Protein AF-A0A914PL29-F1 (afdb_monomer)

InterPro domains:
  IPR029055 Nucleophile aminohydrolases, N-terminal [G3DSA:3.60.20.10] (2-84)

Organism: NCBI:txi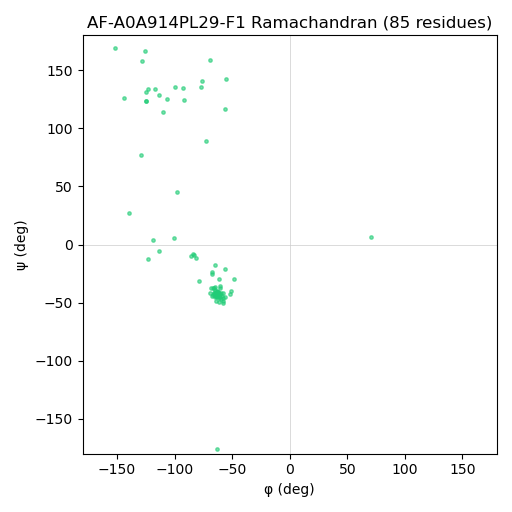d227884

Mean predicted aligned error: 5.55 Å

Sequence (87 aa):
MMPIREYLEEHYTDDNIKDEDSVLKLVIRSLSQVVQSGAQNIEISVMKIGKTRKLGLEEVEALLKLVEDERVAAEAEEAAKKKPMQQ

Radius of gyration: 15.6 Å; Cα contacts (8 Å, |Δi|>4): 61; chains: 1; bounding box: 27×27×58 Å

Solvent-accessible surface area (backbone atoms only — not comparable to full-atom values): 5300 Å² total; per-residue (Å²): 125,56,56,49,67,60,49,45,69,77,54,74,41,71,80,37,58,71,43,71,69,37,36,50,51,49,51,49,57,33,49,56,42,77,47,94,67,65,48,93,81,61,88,54,68,52,80,51,95,97,46,77,45,72,61,51,69,68,56,48,41,50,51,51,50,51,53,50,54,51,50,54,51,52,52,51,50,53,57,56,71,69,60,84,81,83,129

Foldseek 3Di:
DDALVVLCVVPVDCQCVVDPLSVLLSVLVSVVVPDPDDLVVDWDWDDDVVDIDTDDSVRRRVSNVVSVVVVVVVVVVVVVVVPPPDD

pLDDT: mean 88.85, std 11.25, range [46.16, 98.06]

Structure (mmCIF, N/CA/C/O backbone):
data_AF-A0A914PL29-F1
#
_entry.id   AF-A0A914PL29-F1
#
loop_
_atom_site.group_PDB
_atom_site.id
_atom_site.type_symbol
_atom_site.label_atom_id
_atom_site.label_alt_id
_atom_site.label_comp_id
_atom_site.label_asym_id
_atom_site.label_entity_id
_atom_site.label_seq_id
_atom_site.pdbx_PDB_ins_code
_atom_site.Cartn_x
_atom_site.Cartn_y
_atom_site.Cartn_z
_atom_site.occupancy
_atom_site.B_iso_or_equiv
_atom_site.auth_seq_id
_atom_site.auth_comp_id
_atom_site.auth_asym_id
_atom_site.auth_atom_id
_atom_site.pdbx_PDB_model_num
ATOM 1 N N . MET A 1 1 ? 15.771 4.860 -9.878 1.00 70.00 1 MET A N 1
ATOM 2 C CA . MET A 1 1 ? 15.339 4.741 -8.473 1.00 70.00 1 MET A CA 1
ATOM 3 C C . MET A 1 1 ? 15.008 6.147 -8.012 1.00 70.00 1 MET A C 1
ATOM 5 O O . MET A 1 1 ? 15.920 6.959 -7.935 1.00 70.00 1 MET A O 1
ATOM 9 N N . MET A 1 2 ? 13.725 6.464 -7.855 1.00 83.19 2 MET A N 1
ATOM 10 C CA . MET A 1 2 ? 13.269 7.785 -7.410 1.00 83.19 2 MET A CA 1
ATOM 11 C C . MET A 1 2 ? 13.104 7.761 -5.880 1.00 83.19 2 MET A C 1
ATOM 13 O O . MET A 1 2 ? 12.552 6.789 -5.360 1.00 83.19 2 MET A O 1
ATOM 17 N N . PRO A 1 3 ? 13.582 8.768 -5.131 1.00 91.56 3 PRO A N 1
ATOM 18 C CA . PRO A 1 3 ? 13.290 8.895 -3.705 1.00 91.56 3 PRO A CA 1
ATOM 19 C C . PRO A 1 3 ? 11.779 8.917 -3.429 1.00 91.56 3 PRO A C 1
ATOM 21 O O . PRO A 1 3 ? 11.025 9.554 -4.159 1.00 91.56 3 PRO A O 1
ATOM 24 N N . ILE A 1 4 ? 11.333 8.292 -2.329 1.00 91.81 4 ILE A N 1
ATOM 25 C CA . ILE A 1 4 ? 9.903 8.242 -1.946 1.00 91.81 4 ILE A CA 1
ATOM 26 C C . ILE A 1 4 ? 9.277 9.643 -1.923 1.00 91.81 4 ILE A C 1
ATOM 28 O O . ILE A 1 4 ? 8.157 9.826 -2.387 1.00 91.81 4 ILE A O 1
ATOM 32 N N . ARG A 1 5 ? 10.000 10.631 -1.380 1.00 94.88 5 ARG A N 1
ATOM 33 C CA . ARG A 1 5 ? 9.522 12.015 -1.272 1.00 94.88 5 ARG A CA 1
ATOM 34 C C . ARG A 1 5 ? 9.158 12.592 -2.640 1.00 94.88 5 ARG A C 1
ATOM 36 O O . ARG A 1 5 ? 8.060 13.106 -2.785 1.00 94.88 5 ARG A O 1
ATOM 43 N N . GLU A 1 6 ? 10.060 12.472 -3.609 1.00 95.25 6 GLU A N 1
ATOM 44 C CA . GLU A 1 6 ? 9.862 12.984 -4.970 1.00 95.25 6 GLU A CA 1
ATOM 45 C C . GLU A 1 6 ? 8.701 12.256 -5.658 1.00 95.25 6 GLU A C 1
ATOM 47 O O . GLU A 1 6 ? 7.813 12.895 -6.212 1.00 95.25 6 GLU A O 1
ATOM 52 N N . TYR A 1 7 ? 8.623 10.929 -5.507 1.00 94.62 7 TYR A N 1
ATOM 53 C CA . TYR A 1 7 ? 7.515 10.141 -6.053 1.00 94.62 7 TYR A CA 1
ATOM 54 C C . TYR A 1 7 ? 6.153 10.598 -5.515 1.00 94.62 7 TYR A C 1
ATOM 56 O O . TYR A 1 7 ? 5.182 10.725 -6.259 1.00 94.62 7 TYR A O 1
ATOM 64 N N . LEU A 1 8 ? 6.061 10.853 -4.208 1.00 96.00 8 LEU A N 1
ATOM 65 C CA . LEU A 1 8 ? 4.825 11.339 -3.604 1.00 96.00 8 LEU A CA 1
ATOM 66 C C . LEU A 1 8 ? 4.496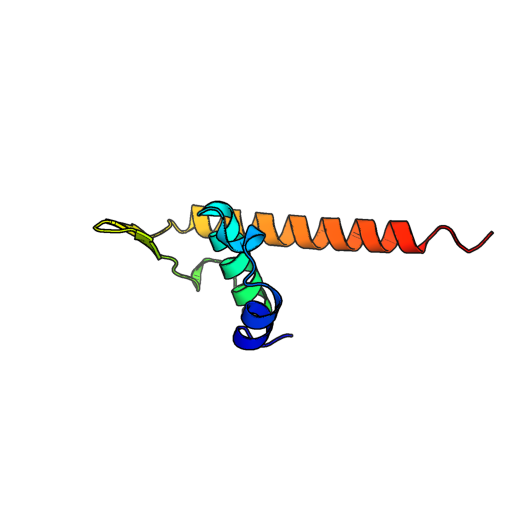 12.767 -4.054 1.00 96.00 8 LEU A C 1
ATOM 68 O O . LEU A 1 8 ? 3.327 13.051 -4.282 1.00 96.00 8 LEU A O 1
ATOM 72 N N . GLU A 1 9 ? 5.486 13.647 -4.220 1.00 96.56 9 GLU A N 1
ATOM 73 C CA . GLU A 1 9 ? 5.262 15.006 -4.738 1.00 96.56 9 GLU A CA 1
ATOM 74 C C . GLU A 1 9 ? 4.664 14.999 -6.152 1.00 96.56 9 GLU A C 1
ATOM 76 O O . GLU A 1 9 ? 3.789 15.810 -6.447 1.00 96.56 9 GLU A O 1
ATOM 81 N N . GLU A 1 10 ? 5.081 14.064 -7.007 1.00 95.81 10 GLU A N 1
ATOM 82 C CA . GLU A 1 10 ? 4.567 13.946 -8.377 1.00 95.81 10 GLU A CA 1
ATOM 83 C C . GLU A 1 10 ? 3.199 13.251 -8.458 1.00 95.81 10 GLU A C 1
ATOM 85 O O . GLU A 1 10 ? 2.395 13.555 -9.342 1.00 95.81 10 GLU A O 1
ATOM 90 N N . HIS A 1 11 ? 2.916 12.311 -7.551 1.00 96.56 11 HIS A N 1
ATOM 91 C CA . HIS A 1 11 ? 1.763 11.415 -7.673 1.00 96.56 11 HIS A CA 1
ATOM 92 C C . HIS A 1 11 ? 0.670 11.605 -6.616 1.00 96.56 11 HIS A C 1
ATOM 94 O O . HIS A 1 11 ? -0.387 10.980 -6.738 1.00 96.56 11 HIS A O 1
ATOM 100 N N . TYR A 1 12 ? 0.854 12.462 -5.611 1.00 97.12 12 TYR A N 1
ATOM 101 C CA . TYR A 1 12 ? -0.209 12.821 -4.671 1.00 97.12 12 TYR A CA 1
ATOM 102 C C . TYR A 1 12 ? -1.239 13.729 -5.361 1.00 97.12 12 TYR A C 1
ATOM 104 O O . TYR A 1 12 ? -1.132 14.952 -5.373 1.00 97.12 12 TYR A O 1
ATOM 112 N N . THR A 1 13 ? -2.237 13.102 -5.974 1.00 97.94 13 THR A N 1
ATOM 113 C CA . THR A 1 13 ? -3.296 13.743 -6.765 1.00 97.94 13 THR A CA 1
ATOM 114 C C . THR A 1 13 ? -4.656 13.270 -6.278 1.00 97.94 13 THR A C 1
ATOM 116 O O . THR A 1 13 ? -4.743 12.178 -5.714 1.00 97.94 13 THR A O 1
ATOM 119 N N . ASP A 1 14 ? -5.714 14.044 -6.540 1.00 98.06 14 ASP A N 1
ATOM 120 C CA . ASP A 1 14 ? -7.088 13.709 -6.137 1.00 98.06 14 ASP A CA 1
ATOM 121 C C . ASP A 1 14 ? -7.487 12.285 -6.557 1.00 98.06 14 ASP A C 1
ATOM 123 O O . ASP A 1 14 ? -8.066 11.542 -5.765 1.00 98.06 14 ASP A O 1
ATOM 127 N N . ASP A 1 15 ? -7.087 11.851 -7.755 1.00 96.62 15 ASP A N 1
ATOM 128 C CA . ASP A 1 15 ? -7.359 10.501 -8.256 1.00 96.62 15 ASP A CA 1
ATOM 129 C C . ASP A 1 15 ? -6.637 9.403 -7.467 1.00 96.62 15 ASP A C 1
ATOM 131 O O . ASP A 1 15 ? -7.201 8.330 -7.244 1.00 96.62 15 ASP A O 1
ATOM 135 N N . ASN A 1 16 ? -5.404 9.664 -7.028 1.00 96.88 16 ASN A N 1
ATOM 136 C CA . ASN A 1 16 ? -4.609 8.712 -6.253 1.00 96.88 16 ASN A CA 1
ATOM 137 C C . ASN A 1 16 ? -4.951 8.727 -4.756 1.00 96.88 16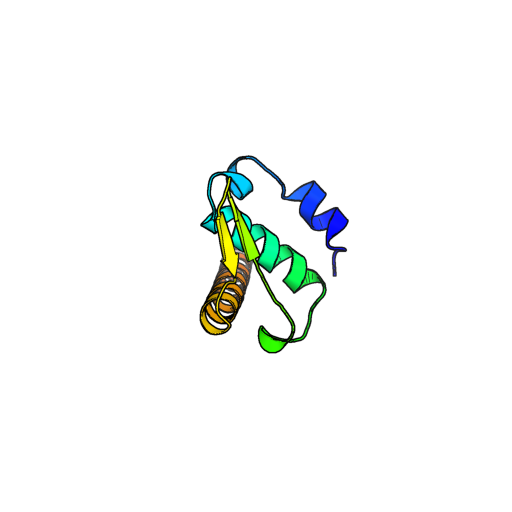 ASN A C 1
ATOM 139 O O . ASN A 1 16 ? -4.488 7.847 -4.030 1.00 96.88 16 ASN A O 1
ATOM 143 N N . ILE A 1 17 ? -5.765 9.684 -4.289 1.00 96.94 17 ILE A N 1
ATOM 144 C CA . ILE A 1 17 ? -6.199 9.776 -2.884 1.00 96.94 17 ILE A CA 1
ATOM 145 C C . ILE A 1 17 ? -7.713 9.664 -2.669 1.00 96.94 17 ILE A C 1
ATOM 147 O O . ILE A 1 17 ? -8.180 9.786 -1.536 1.00 96.94 17 ILE A O 1
ATOM 151 N N . LYS A 1 18 ? -8.488 9.423 -3.730 1.00 97.44 18 LYS A N 1
ATOM 152 C CA . LYS A 1 18 ? -9.960 9.394 -3.690 1.00 97.44 18 LYS A CA 1
ATOM 153 C C . LYS A 1 18 ? -10.554 8.323 -2.767 1.00 97.44 18 LYS A C 1
ATOM 155 O O . LYS A 1 18 ? -11.649 8.510 -2.241 1.00 97.44 18 LYS A O 1
ATOM 160 N N . ASP A 1 19 ? -9.860 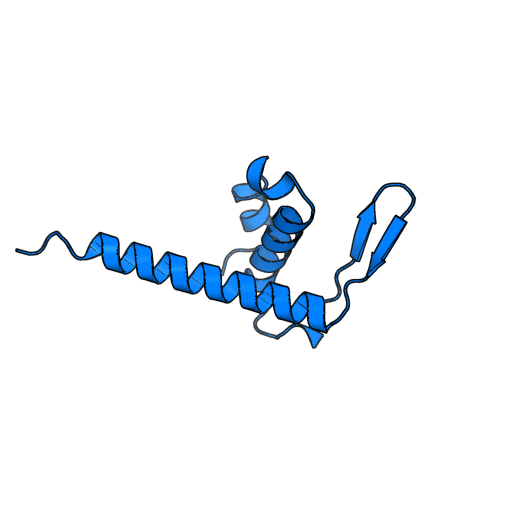7.202 -2.584 1.00 96.81 19 ASP A N 1
ATOM 161 C CA . ASP A 1 19 ? -10.300 6.070 -1.771 1.00 96.81 19 ASP A CA 1
ATOM 162 C C . ASP A 1 19 ? -9.111 5.287 -1.185 1.00 96.81 19 ASP A C 1
ATOM 164 O O . ASP A 1 19 ? -7.952 5.510 -1.535 1.00 96.81 19 ASP A O 1
ATOM 168 N N . GLU A 1 20 ? -9.407 4.383 -0.245 1.00 95.88 20 GLU A N 1
ATOM 169 C CA . GLU A 1 20 ? -8.398 3.573 0.456 1.00 95.88 20 GLU A CA 1
ATOM 170 C C . GLU A 1 20 ? -7.554 2.743 -0.517 1.00 95.88 20 GLU A C 1
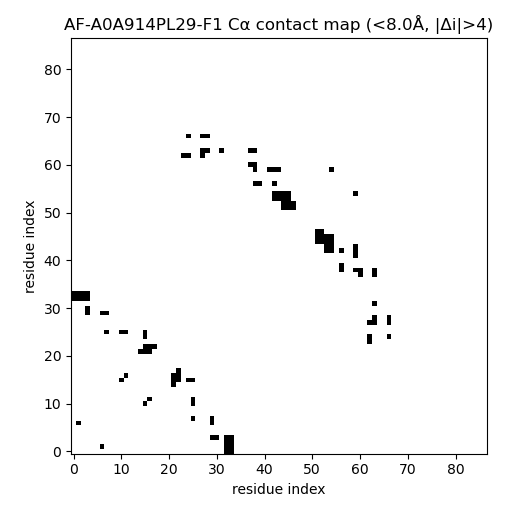ATOM 172 O O . GLU A 1 20 ? -6.335 2.703 -0.370 1.00 95.88 20 GLU A O 1
ATOM 177 N N . ASP A 1 21 ? -8.173 2.144 -1.534 1.00 96.00 21 ASP A N 1
ATOM 178 C CA . ASP A 1 21 ? -7.489 1.291 -2.507 1.00 96.00 21 ASP A CA 1
ATOM 179 C C . ASP A 1 21 ? -6.483 2.097 -3.339 1.00 96.00 21 ASP A C 1
ATOM 181 O O . ASP A 1 21 ? -5.343 1.670 -3.539 1.00 96.00 21 ASP A O 1
ATOM 185 N N . SER A 1 22 ? -6.874 3.293 -3.783 1.00 97.00 22 SER A N 1
ATOM 186 C CA . SER A 1 22 ? -6.015 4.204 -4.546 1.00 97.00 22 SER A CA 1
ATOM 187 C C . SER A 1 22 ? -4.837 4.693 -3.700 1.00 97.00 22 SER A C 1
ATOM 189 O O . SER A 1 22 ? -3.692 4.653 -4.158 1.00 97.00 22 SER A O 1
ATOM 191 N N . VAL A 1 23 ? -5.087 5.046 -2.432 1.00 97.62 23 VAL A N 1
ATOM 192 C CA . VAL A 1 23 ? -4.032 5.450 -1.487 1.00 97.62 23 VAL A CA 1
ATOM 193 C C . VAL A 1 23 ? -3.071 4.295 -1.210 1.00 97.62 23 VAL A C 1
ATOM 195 O O . VAL A 1 23 ? -1.856 4.489 -1.217 1.00 97.62 23 VAL A O 1
ATOM 198 N N . LEU A 1 24 ? -3.583 3.081 -0.993 1.00 97.00 24 LEU A N 1
ATOM 199 C CA . LEU A 1 24 ? -2.753 1.898 -0.762 1.00 97.00 24 LEU A CA 1
ATOM 200 C C . LEU A 1 24 ? -1.862 1.603 -1.974 1.00 97.00 24 LEU A C 1
ATOM 202 O O . LEU A 1 24 ? -0.668 1.353 -1.799 1.00 97.00 24 LEU A O 1
ATOM 206 N N . LYS A 1 25 ? -2.391 1.716 -3.200 1.00 95.81 25 LYS A N 1
ATOM 207 C CA . LYS A 1 25 ? -1.585 1.598 -4.426 1.00 95.81 25 LYS A CA 1
ATOM 208 C C . LYS A 1 25 ? -0.504 2.674 -4.507 1.00 95.81 25 LYS A C 1
ATOM 210 O O . LYS A 1 25 ? 0.639 2.343 -4.817 1.00 95.81 25 LYS A O 1
ATOM 215 N N . LEU A 1 26 ? -0.825 3.934 -4.202 1.00 96.75 26 LEU A N 1
ATOM 216 C CA . LEU A 1 26 ? 0.152 5.031 -4.176 1.00 96.75 26 LEU A CA 1
ATOM 217 C C . LEU A 1 26 ? 1.294 4.743 -3.187 1.00 96.75 26 LEU A C 1
ATOM 219 O O . LEU A 1 26 ? 2.469 4.846 -3.545 1.00 96.75 26 LEU A O 1
ATOM 223 N N . VAL A 1 27 ? 0.956 4.333 -1.961 1.00 95.25 27 VAL A N 1
ATOM 224 C CA . VAL A 1 27 ? 1.935 4.007 -0.913 1.00 95.25 27 VAL A CA 1
ATOM 225 C C . VAL A 1 27 ? 2.826 2.845 -1.346 1.00 95.25 27 VAL A C 1
ATOM 227 O O . VAL A 1 27 ? 4.050 2.968 -1.299 1.00 95.25 27 VAL A O 1
ATOM 230 N N . ILE A 1 28 ? 2.244 1.748 -1.830 1.00 93.62 28 ILE A N 1
ATOM 231 C CA . ILE A 1 28 ? 2.999 0.568 -2.270 1.00 93.62 28 ILE A CA 1
ATOM 232 C C . ILE A 1 28 ? 3.918 0.893 -3.451 1.00 93.62 28 ILE A C 1
ATOM 234 O O . ILE A 1 28 ? 5.084 0.495 -3.437 1.00 93.62 28 ILE A O 1
ATOM 238 N N . ARG A 1 29 ? 3.448 1.663 -4.442 1.00 92.19 29 ARG A N 1
ATOM 239 C CA . ARG A 1 29 ? 4.279 2.117 -5.569 1.00 92.19 29 ARG A CA 1
ATOM 240 C C . ARG A 1 29 ? 5.472 2.944 -5.101 1.00 92.19 29 ARG A C 1
ATOM 242 O O . ARG A 1 29 ? 6.577 2.728 -5.597 1.00 92.19 29 ARG A O 1
ATOM 249 N N . SER A 1 30 ? 5.261 3.836 -4.129 1.00 92.81 30 SER A N 1
ATOM 250 C CA . SER A 1 30 ? 6.323 4.671 -3.558 1.00 92.81 30 SER A CA 1
ATOM 251 C C . SER A 1 30 ? 7.377 3.836 -2.819 1.00 92.81 30 SER A C 1
ATOM 253 O O . SER A 1 30 ? 8.571 3.996 -3.061 1.00 92.81 30 SER A O 1
ATOM 255 N N . LEU A 1 31 ? 6.954 2.874 -1.989 1.00 91.06 31 LEU A N 1
ATOM 256 C CA . LEU A 1 31 ? 7.857 1.976 -1.262 1.00 91.06 31 LEU A CA 1
ATOM 257 C C . LEU A 1 31 ? 8.628 1.055 -2.215 1.00 91.06 31 LEU A C 1
ATOM 259 O O . LEU A 1 31 ? 9.826 0.841 -2.034 1.00 91.06 31 LEU A O 1
ATOM 263 N N . SER A 1 32 ? 7.978 0.584 -3.281 1.00 86.75 32 SER A N 1
ATOM 264 C CA . SER A 1 32 ? 8.603 -0.255 -4.313 1.00 86.75 32 SER A CA 1
ATOM 265 C C . SER A 1 32 ? 9.703 0.474 -5.095 1.00 86.75 32 SER A C 1
ATOM 267 O O . SER A 1 32 ? 10.555 -0.178 -5.692 1.00 86.75 32 SER A O 1
ATOM 269 N N . GLN A 1 33 ? 9.757 1.815 -5.058 1.00 84.69 33 GLN A N 1
ATOM 270 C CA . GLN A 1 33 ? 10.875 2.563 -5.647 1.00 84.69 33 GLN A CA 1
ATOM 271 C C . GLN A 1 33 ? 12.185 2.351 -4.895 1.00 84.69 33 GLN A C 1
ATOM 273 O O . GLN A 1 33 ? 13.247 2.536 -5.489 1.00 84.69 33 GLN A O 1
ATOM 278 N N . VAL A 1 34 ? 12.127 2.008 -3.601 1.00 83.38 34 VAL A N 1
ATOM 279 C CA . VAL A 1 34 ? 13.319 1.944 -2.746 1.00 83.38 34 VAL A CA 1
ATOM 280 C C . VAL A 1 34 ? 13.566 0.603 -2.071 1.00 83.38 34 VAL A C 1
ATOM 282 O O . VAL A 1 34 ? 14.659 0.374 -1.553 1.00 83.38 34 VAL A O 1
ATOM 285 N N . VAL A 1 35 ? 12.586 -0.296 -2.090 1.00 74.75 35 VAL A N 1
ATOM 286 C CA . VAL A 1 35 ? 12.666 -1.591 -1.421 1.00 74.75 35 VAL A CA 1
ATOM 287 C C . VAL A 1 35 ? 12.771 -2.706 -2.464 1.00 74.75 35 VAL A C 1
ATOM 289 O O . VAL A 1 35 ? 11.831 -2.970 -3.200 1.00 74.75 35 VAL A O 1
ATOM 292 N N . GLN A 1 36 ? 13.916 -3.398 -2.502 1.00 67.19 36 GLN A N 1
ATOM 293 C CA . GLN A 1 36 ? 14.093 -4.626 -3.301 1.00 67.19 36 GLN A CA 1
ATOM 294 C C . GLN A 1 36 ? 13.533 -5.883 -2.605 1.00 67.19 36 GLN A C 1
ATOM 296 O O . GLN A 1 36 ? 13.454 -6.948 -3.213 1.00 67.19 36 GLN A O 1
ATOM 301 N N . SER A 1 37 ? 13.184 -5.790 -1.319 1.00 63.59 37 SER A N 1
ATOM 302 C CA . SER A 1 37 ? 12.748 -6.915 -0.487 1.00 63.59 37 SER A CA 1
ATOM 303 C C . SER A 1 37 ? 11.222 -6.987 -0.336 1.00 63.59 37 SER A C 1
ATOM 305 O O . SER A 1 37 ? 10.589 -5.973 -0.073 1.00 63.59 37 SER A O 1
ATOM 307 N N . GLY A 1 38 ? 10.640 -8.184 -0.456 1.00 70.56 38 GLY A N 1
ATOM 308 C CA . GLY A 1 38 ? 9.185 -8.413 -0.430 1.00 70.56 38 GLY A CA 1
ATOM 309 C C . GLY A 1 38 ? 8.454 -8.050 0.877 1.00 70.56 38 GLY A C 1
ATOM 310 O O . GLY A 1 38 ? 9.051 -7.562 1.838 1.00 70.56 38 GLY A O 1
ATOM 311 N N . ALA A 1 39 ? 7.147 -8.339 0.915 1.00 82.25 39 ALA A N 1
ATOM 312 C CA . ALA A 1 39 ? 6.178 -7.897 1.931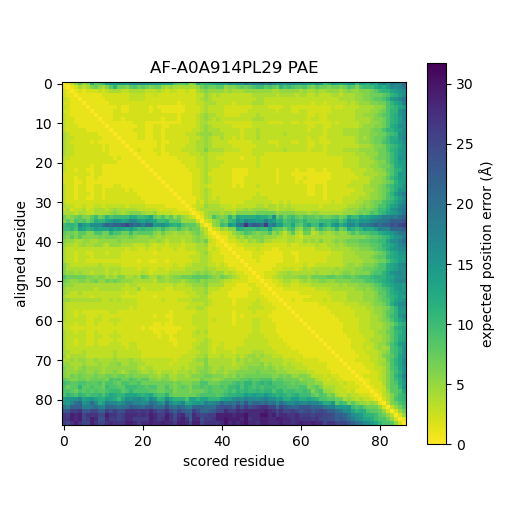 1.00 82.25 39 ALA A CA 1
ATOM 313 C C . ALA A 1 39 ? 6.589 -8.091 3.402 1.00 82.25 39 ALA A C 1
ATOM 315 O O . ALA A 1 39 ? 6.202 -7.295 4.247 1.00 82.25 39 ALA A O 1
ATOM 316 N N . GLN A 1 40 ? 7.403 -9.104 3.712 1.00 86.00 40 GLN A N 1
ATOM 317 C CA . GLN A 1 40 ? 7.877 -9.412 5.071 1.00 86.00 40 GLN A CA 1
ATOM 318 C C . GLN A 1 40 ? 8.604 -8.256 5.785 1.00 86.00 40 GLN A C 1
ATOM 320 O O . GLN A 1 40 ? 8.692 -8.257 7.010 1.00 86.00 40 GLN A O 1
ATOM 325 N N . ASN A 1 41 ? 9.122 -7.277 5.037 1.00 84.81 41 ASN A N 1
ATOM 326 C CA . ASN A 1 41 ? 9.833 -6.116 5.583 1.00 84.81 41 ASN A CA 1
ATOM 327 C C . ASN A 1 41 ? 8.966 -4.848 5.647 1.00 84.81 41 ASN A C 1
ATOM 329 O O . ASN A 1 41 ? 9.481 -3.769 5.938 1.00 84.81 41 ASN A O 1
ATOM 333 N N . ILE A 1 42 ? 7.673 -4.953 5.333 1.00 88.25 42 ILE A N 1
ATOM 334 C CA . ILE A 1 42 ? 6.756 -3.821 5.224 1.00 88.25 42 ILE A CA 1
ATOM 335 C C . ILE A 1 42 ? 5.562 -4.064 6.150 1.00 88.25 42 ILE A C 1
ATOM 337 O O . ILE A 1 42 ? 4.845 -5.050 6.013 1.00 88.25 42 ILE A O 1
ATOM 341 N N . GLU A 1 43 ? 5.310 -3.127 7.064 1.00 91.88 43 GLU A N 1
ATOM 342 C CA . GLU A 1 43 ? 4.083 -3.094 7.864 1.00 91.88 43 GLU A CA 1
ATOM 343 C C . GLU A 1 43 ? 3.258 -1.860 7.488 1.00 91.88 43 GLU A C 1
ATOM 345 O O . GLU A 1 43 ? 3.768 -0.739 7.477 1.00 91.88 43 GLU A O 1
ATOM 350 N N . ILE A 1 44 ? 1.971 -2.061 7.189 1.00 93.94 44 ILE A N 1
ATOM 351 C CA . ILE A 1 44 ? 1.052 -0.989 6.788 1.00 93.94 44 ILE A CA 1
ATOM 352 C C . ILE A 1 44 ? -0.143 -0.962 7.732 1.00 93.94 44 ILE A C 1
ATOM 354 O O . ILE A 1 44 ? -0.753 -1.987 8.037 1.00 93.94 44 ILE A O 1
ATOM 358 N N . SER A 1 45 ? -0.497 0.241 8.179 1.00 96.88 45 SER A N 1
ATOM 359 C CA . SER A 1 45 ? -1.715 0.498 8.941 1.00 96.88 45 SER A CA 1
ATOM 360 C C . SER A 1 45 ? -2.543 1.579 8.264 1.00 96.88 45 SER A C 1
ATOM 362 O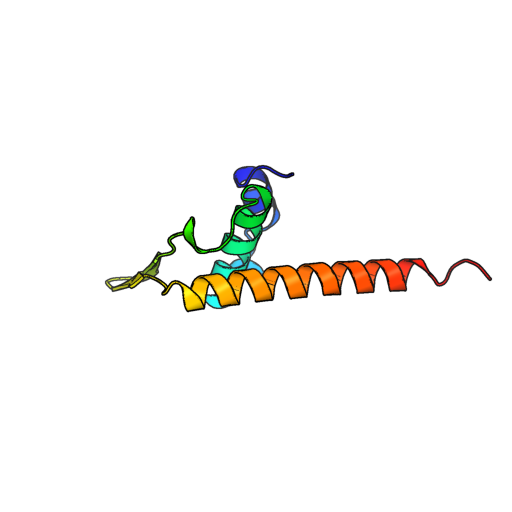 O . SER A 1 45 ? -2.033 2.654 7.957 1.00 96.88 45 SER A O 1
ATOM 364 N N . VAL A 1 46 ? -3.834 1.316 8.084 1.00 96.75 46 VAL A N 1
ATOM 365 C CA . VAL A 1 46 ? -4.805 2.308 7.620 1.00 96.75 46 VAL A CA 1
ATOM 366 C C . VAL A 1 46 ? -5.433 2.980 8.833 1.00 96.75 46 VAL A C 1
ATOM 368 O O . VAL A 1 46 ? -5.997 2.315 9.709 1.00 96.75 46 VAL A O 1
ATOM 371 N N . MET A 1 47 ? -5.344 4.307 8.873 1.00 96.94 47 MET A N 1
ATOM 372 C CA . MET A 1 47 ? -5.905 5.138 9.935 1.00 96.94 47 MET A CA 1
ATOM 373 C C . MET A 1 47 ? -7.141 5.882 9.428 1.00 96.94 47 MET A C 1
ATOM 375 O O . MET A 1 47 ? -7.088 6.604 8.437 1.00 96.94 47 MET A O 1
ATOM 379 N N . LYS A 1 48 ? -8.255 5.720 10.139 1.00 93.81 48 LYS A N 1
ATOM 380 C CA . LYS A 1 48 ? -9.499 6.483 9.986 1.00 93.81 48 LYS A CA 1
ATOM 381 C C . LYS A 1 48 ? -9.880 7.081 11.340 1.00 93.81 48 LYS A C 1
ATOM 383 O O . LYS A 1 48 ? -9.348 6.686 12.378 1.00 93.81 48 LYS A O 1
ATOM 388 N N . ILE A 1 49 ? -10.815 8.030 11.349 1.00 95.94 49 ILE A N 1
ATOM 389 C CA . ILE A 1 49 ? -11.279 8.662 12.593 1.00 95.94 49 ILE A CA 1
ATOM 390 C C . ILE A 1 49 ? -11.782 7.578 13.557 1.00 95.94 49 ILE A C 1
ATOM 392 O O . ILE A 1 49 ? -12.726 6.853 13.254 1.00 95.94 49 ILE A O 1
ATOM 396 N N . GLY A 1 50 ? -11.111 7.446 14.703 1.00 95.12 50 GLY A N 1
ATOM 397 C CA . GLY A 1 50 ? -11.457 6.479 15.747 1.00 95.12 50 GLY A CA 1
ATOM 398 C C . GLY A 1 50 ? -11.187 5.006 15.413 1.00 95.12 50 GLY A C 1
ATOM 399 O O . GLY A 1 50 ? -11.560 4.144 16.206 1.00 95.12 50 GLY A O 1
ATOM 400 N N . LYS A 1 51 ? -10.553 4.683 14.275 1.00 95.50 51 LYS A N 1
ATOM 401 C CA . LYS A 1 51 ? -10.262 3.297 13.882 1.00 95.50 51 LYS A CA 1
ATOM 402 C C . LYS A 1 51 ? -8.921 3.181 13.166 1.00 95.50 51 LYS A C 1
ATOM 404 O O . LYS A 1 51 ? -8.717 3.790 12.123 1.00 95.50 51 LYS A O 1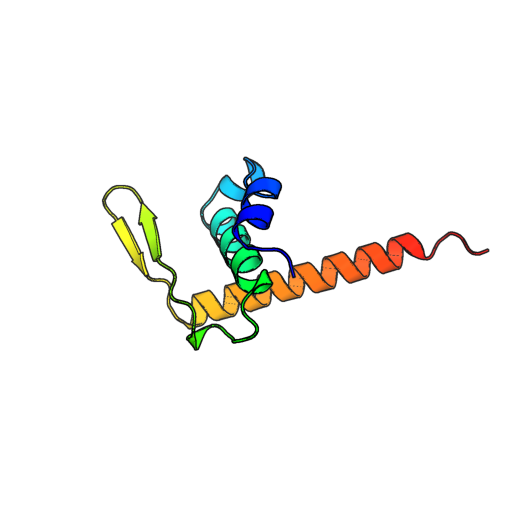
ATOM 409 N N . THR A 1 52 ? -8.067 2.297 13.666 1.00 96.88 52 THR A N 1
ATOM 410 C CA . THR A 1 52 ? -6.826 1.894 12.996 1.00 96.88 52 THR A CA 1
ATOM 411 C C . THR A 1 52 ? -6.894 0.409 12.676 1.00 96.88 52 THR A C 1
ATOM 413 O O . THR A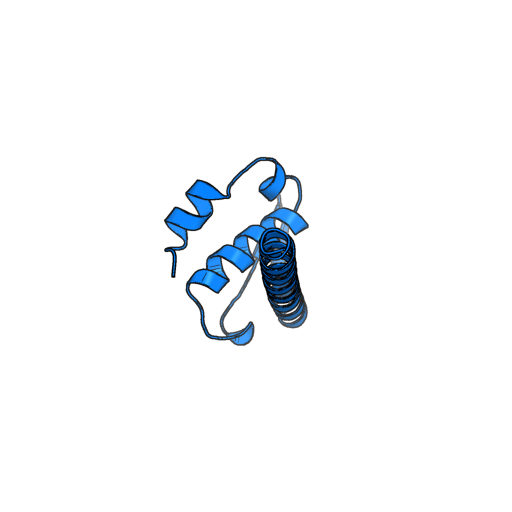 1 52 ? -7.288 -0.390 13.526 1.00 96.88 52 THR A O 1
ATOM 416 N N . ARG A 1 53 ? -6.525 0.034 11.451 1.00 96.75 53 ARG A N 1
ATOM 417 C CA . ARG A 1 53 ? -6.459 -1.358 10.999 1.00 96.75 53 ARG A CA 1
ATOM 418 C C . ARG A 1 53 ? -5.064 -1.643 10.467 1.00 96.75 53 ARG A C 1
ATOM 420 O O . ARG A 1 53 ? -4.625 -0.966 9.543 1.00 96.75 53 ARG A O 1
ATOM 427 N N . LYS A 1 54 ? -4.400 -2.653 11.024 1.00 97.44 54 LYS A N 1
ATOM 428 C CA . LYS A 1 54 ? -3.190 -3.223 10.426 1.00 97.44 54 LYS A CA 1
ATOM 429 C C . LYS A 1 54 ? -3.589 -4.116 9.257 1.00 97.44 54 LYS A C 1
ATOM 431 O O . LYS A 1 54 ? -4.554 -4.870 9.391 1.00 97.44 54 LYS A O 1
ATOM 436 N N . LEU A 1 55 ? -2.880 -4.008 8.142 1.00 96.75 55 LEU A N 1
ATOM 437 C CA . LEU A 1 55 ? -3.023 -4.950 7.036 1.00 96.75 55 LEU A CA 1
ATOM 438 C C . LEU A 1 55 ? -2.308 -6.253 7.403 1.00 96.75 55 LEU A C 1
ATOM 440 O O . LEU A 1 55 ? -1.241 -6.229 8.021 1.00 96.75 55 LEU A O 1
ATOM 444 N N . GLY A 1 56 ? -2.907 -7.385 7.042 1.00 96.31 56 GLY A N 1
ATOM 445 C CA . GLY A 1 56 ? -2.249 -8.685 7.126 1.00 96.31 56 GLY A CA 1
ATOM 446 C C . GLY A 1 56 ? -1.119 -8.811 6.102 1.00 96.31 56 GLY A C 1
ATOM 447 O O . GLY A 1 56 ? -1.112 -8.121 5.085 1.00 96.31 56 GLY A O 1
ATOM 448 N N . LEU A 1 57 ? -0.181 -9.731 6.346 1.00 94.19 57 LEU A N 1
ATOM 449 C CA . LEU A 1 57 ? 0.928 -9.992 5.420 1.00 94.19 57 LEU A CA 1
ATOM 450 C C . LEU A 1 57 ? 0.421 -10.346 4.012 1.00 94.19 57 LEU A C 1
ATOM 452 O O . LEU A 1 57 ? 0.887 -9.767 3.037 1.00 94.19 57 LEU A O 1
ATOM 456 N N . GLU A 1 58 ? -0.590 -11.215 3.920 1.00 95.12 58 GLU A N 1
ATOM 457 C CA . GLU A 1 58 ? -1.205 -11.623 2.648 1.00 95.12 58 GLU A CA 1
ATOM 458 C C . GLU A 1 58 ? -1.830 -10.438 1.888 1.00 95.12 58 GLU A C 1
ATOM 460 O O . GLU A 1 58 ? -1.751 -10.374 0.662 1.00 95.12 58 GLU A O 1
ATOM 465 N N . GLU A 1 59 ? -2.412 -9.461 2.599 1.00 95.44 59 GLU A N 1
ATOM 466 C CA . GLU A 1 59 ? -2.956 -8.245 1.977 1.00 95.44 59 GLU A CA 1
ATOM 467 C C . GLU A 1 59 ? -1.831 -7.392 1.372 1.00 95.44 59 GLU A C 1
ATOM 469 O O . GLU A 1 59 ? -1.956 -6.900 0.250 1.00 95.44 59 GLU A O 1
ATOM 474 N N . VAL A 1 60 ? -0.714 -7.235 2.091 1.00 93.88 60 VAL A N 1
ATOM 475 C CA . VAL A 1 60 ? 0.454 -6.483 1.605 1.00 93.88 60 VAL A CA 1
ATOM 476 C C . VAL A 1 60 ? 1.098 -7.189 0.407 1.00 93.88 60 VAL A C 1
ATOM 478 O O . VAL A 1 60 ? 1.441 -6.531 -0.576 1.00 93.88 60 VAL A O 1
ATOM 481 N N . GLU A 1 61 ? 1.217 -8.519 0.442 1.00 93.06 61 GLU A N 1
ATOM 482 C CA . GLU A 1 61 ? 1.708 -9.324 -0.685 1.00 93.06 61 GLU A CA 1
ATOM 483 C C . GLU A 1 61 ? 0.830 -9.174 -1.930 1.00 93.06 61 GLU A C 1
ATOM 485 O O . GLU A 1 61 ? 1.347 -8.959 -3.030 1.00 93.06 61 GLU A O 1
ATOM 490 N N . ALA A 1 62 ? -0.494 -9.233 -1.765 1.00 94.44 62 ALA A N 1
ATOM 491 C CA . ALA A 1 62 ? -1.435 -9.056 -2.864 1.00 94.44 62 ALA A CA 1
ATOM 492 C C . ALA A 1 62 ? -1.327 -7.658 -3.492 1.00 94.44 62 ALA A C 1
ATOM 494 O O . ALA A 1 62 ? -1.332 -7.534 -4.717 1.00 94.44 62 ALA A O 1
ATOM 495 N N . LEU A 1 63 ? -1.180 -6.610 -2.674 1.00 94.31 63 LEU A N 1
ATOM 496 C CA . LEU A 1 63 ? -1.008 -5.238 -3.157 1.00 94.31 63 LEU A CA 1
ATOM 497 C C . LEU A 1 63 ? 0.314 -5.041 -3.909 1.00 94.31 63 LEU A C 1
ATOM 499 O O . LEU A 1 63 ? 0.325 -4.393 -4.955 1.00 94.31 63 LEU A O 1
ATOM 503 N N . LEU A 1 64 ? 1.415 -5.609 -3.405 1.00 92.25 64 LEU A N 1
ATOM 504 C CA . LEU A 1 64 ? 2.713 -5.579 -4.089 1.00 92.25 64 LEU A CA 1
ATOM 505 C C . LEU A 1 64 ? 2.631 -6.250 -5.458 1.00 92.25 64 LEU A C 1
ATOM 507 O O . LEU A 1 64 ? 3.072 -5.674 -6.451 1.00 92.25 64 LEU A O 1
ATOM 511 N N . LYS A 1 65 ? 2.020 -7.439 -5.518 1.00 92.12 65 LYS A N 1
ATOM 512 C CA . LYS A 1 65 ? 1.822 -8.157 -6.778 1.00 92.12 65 LYS A CA 1
ATOM 513 C C . LYS A 1 65 ? 0.965 -7.357 -7.756 1.00 92.12 65 LYS A C 1
ATOM 515 O O . LYS A 1 65 ? 1.342 -7.220 -8.912 1.00 92.12 65 LYS A O 1
ATOM 520 N N . LEU A 1 66 ? -0.148 -6.794 -7.287 1.00 93.31 66 LEU A N 1
ATOM 521 C CA . LEU A 1 66 ? -1.040 -5.988 -8.117 1.00 93.31 66 LEU A CA 1
ATOM 522 C C . LEU A 1 66 ? -0.315 -4.787 -8.736 1.00 93.31 66 LEU A C 1
ATOM 524 O O . LEU A 1 66 ? -0.461 -4.525 -9.925 1.00 93.31 66 LEU A O 1
ATOM 528 N N . VAL A 1 67 ? 0.468 -4.061 -7.936 1.00 91.88 67 VAL A N 1
ATOM 529 C CA . VAL A 1 67 ? 1.226 -2.897 -8.410 1.00 91.88 67 VAL A CA 1
ATOM 530 C C . VAL A 1 67 ? 2.296 -3.293 -9.427 1.00 91.88 67 VAL A C 1
ATOM 532 O O . VAL A 1 67 ? 2.494 -2.575 -10.407 1.00 91.88 67 VAL A O 1
ATOM 535 N N . GLU A 1 68 ? 2.968 -4.424 -9.217 1.00 89.69 68 GLU A N 1
ATOM 536 C CA . GLU A 1 68 ? 3.958 -4.937 -10.163 1.00 89.69 68 GLU A CA 1
ATOM 537 C C . GLU A 1 68 ? 3.312 -5.378 -11.484 1.00 89.69 68 GLU A C 1
ATOM 539 O O . GLU A 1 68 ? 3.787 -4.997 -12.555 1.00 89.69 68 GLU A O 1
ATOM 544 N N . ASP A 1 69 ? 2.188 -6.096 -11.424 1.00 92.00 69 ASP A N 1
ATOM 545 C CA . ASP A 1 69 ? 1.431 -6.512 -12.608 1.00 92.00 69 ASP A CA 1
ATOM 546 C C . ASP A 1 69 ? 0.946 -5.285 -13.412 1.00 92.00 69 ASP A C 1
ATOM 548 O O . ASP A 1 69 ? 1.072 -5.249 -14.638 1.00 92.00 69 ASP A O 1
ATOM 552 N N . GLU A 1 70 ? 0.453 -4.239 -12.733 1.00 91.69 70 GLU A N 1
ATOM 553 C CA . GLU A 1 70 ? 0.051 -2.971 -13.362 1.00 91.69 70 GLU A CA 1
ATOM 554 C C . GLU A 1 70 ? 1.234 -2.245 -14.025 1.00 91.69 70 GLU A C 1
ATOM 556 O O . GLU A 1 70 ? 1.087 -1.707 -15.127 1.00 91.69 70 GLU A O 1
ATOM 561 N N . ARG A 1 71 ? 2.415 -2.243 -13.391 1.00 87.00 71 ARG A N 1
ATOM 562 C CA . ARG A 1 71 ? 3.637 -1.640 -13.948 1.00 87.00 71 ARG A CA 1
ATOM 563 C C . ARG A 1 71 ? 4.073 -2.359 -15.224 1.00 87.00 71 ARG A C 1
ATOM 565 O O . ARG A 1 71 ? 4.306 -1.709 -16.242 1.00 87.00 71 ARG A O 1
ATOM 572 N N . VAL A 1 72 ? 4.137 -3.690 -15.187 1.00 88.31 72 VAL A N 1
ATOM 573 C CA . VAL A 1 72 ? 4.516 -4.519 -16.341 1.00 88.31 72 VAL A CA 1
ATOM 574 C C . VAL A 1 72 ? 3.519 -4.350 -17.490 1.00 88.31 72 VAL A C 1
ATOM 576 O O . VAL A 1 72 ? 3.927 -4.234 -18.648 1.00 88.31 72 VAL A O 1
ATOM 579 N N . ALA A 1 73 ? 2.218 -4.290 -17.192 1.00 90.56 73 ALA A N 1
ATOM 580 C CA . ALA A 1 73 ? 1.189 -4.048 -18.200 1.00 90.56 73 ALA A CA 1
ATOM 581 C C . ALA A 1 73 ? 1.338 -2.666 -18.861 1.00 90.56 73 ALA A C 1
ATOM 583 O O . ALA A 1 73 ? 1.300 -2.570 -20.090 1.00 90.56 73 ALA A O 1
ATOM 584 N N . ALA A 1 74 ? 1.569 -1.609 -18.073 1.00 87.50 74 ALA A N 1
ATOM 585 C CA . ALA A 1 74 ? 1.782 -0.258 -18.592 1.00 87.50 74 ALA A CA 1
ATOM 586 C C . ALA A 1 74 ? 3.025 -0.177 -19.498 1.00 87.50 74 ALA A C 1
ATOM 588 O O . ALA A 1 74 ? 2.965 0.390 -20.590 1.00 87.50 74 ALA A O 1
ATOM 589 N N . GLU A 1 75 ? 4.130 -0.811 -19.099 1.00 86.69 75 GLU A N 1
ATOM 590 C CA . GLU A 1 75 ? 5.358 -0.886 -19.902 1.00 86.69 75 GLU A CA 1
ATOM 591 C C . GLU A 1 75 ? 5.148 -1.644 -21.220 1.00 86.69 75 GLU A C 1
ATOM 593 O O . GLU A 1 75 ? 5.635 -1.222 -22.274 1.00 86.69 75 GLU A O 1
ATOM 598 N N . ALA A 1 76 ? 4.387 -2.743 -21.190 1.00 88.19 76 ALA A N 1
ATOM 599 C CA . ALA A 1 76 ? 4.038 -3.500 -22.387 1.00 88.19 76 ALA A CA 1
ATOM 600 C C . ALA A 1 76 ? 3.169 -2.679 -23.355 1.00 88.19 76 ALA A C 1
ATOM 602 O O . ALA A 1 76 ? 3.407 -2.701 -24.567 1.00 88.19 76 ALA A O 1
ATOM 603 N N . GLU A 1 77 ? 2.197 -1.917 -22.842 1.00 86.50 77 GLU A N 1
ATOM 604 C CA . GLU A 1 77 ? 1.386 -1.012 -23.659 1.00 86.50 77 GLU A CA 1
ATOM 605 C C . GLU A 1 77 ? 2.211 0.115 -24.285 1.00 86.50 77 GLU A C 1
ATOM 607 O O . GLU A 1 77 ? 2.044 0.414 -25.471 1.00 86.50 77 GLU A O 1
ATOM 612 N N . GLU A 1 78 ? 3.111 0.744 -23.526 1.00 83.50 78 GLU A N 1
ATOM 613 C CA . GLU A 1 78 ? 4.001 1.775 -24.064 1.00 83.50 78 GLU A CA 1
ATOM 614 C C . GLU A 1 78 ? 4.933 1.215 -25.146 1.00 83.50 78 GLU A C 1
ATOM 616 O O . GLU A 1 78 ? 5.132 1.846 -26.190 1.00 83.50 78 GLU A O 1
ATOM 621 N N . ALA A 1 79 ? 5.468 0.008 -24.945 1.00 81.94 79 ALA A N 1
ATOM 622 C CA . ALA A 1 79 ? 6.296 -0.677 -25.933 1.00 81.94 79 ALA A CA 1
ATOM 623 C C . ALA A 1 79 ? 5.509 -1.029 -27.210 1.00 81.94 79 ALA A C 1
ATOM 625 O O . ALA A 1 79 ? 6.048 -0.928 -28.316 1.00 81.94 79 ALA A O 1
ATOM 626 N N . ALA A 1 80 ? 4.233 -1.403 -27.083 1.00 84.12 80 ALA A N 1
ATOM 627 C CA . ALA A 1 80 ? 3.351 -1.659 -28.219 1.00 84.12 80 ALA A CA 1
ATOM 628 C C . ALA A 1 80 ? 3.008 -0.369 -28.987 1.00 84.12 80 ALA A C 1
ATOM 630 O O . ALA A 1 80 ? 3.063 -0.356 -30.218 1.00 84.12 80 ALA A O 1
ATOM 631 N N . LYS A 1 81 ? 2.738 0.738 -28.280 1.00 78.38 81 LYS A N 1
ATOM 632 C CA . LYS A 1 81 ? 2.443 2.058 -28.871 1.00 78.38 81 LYS A CA 1
ATOM 633 C C . LYS A 1 81 ? 3.647 2.685 -29.585 1.00 78.38 81 LYS A C 1
ATOM 635 O O . LYS A 1 81 ? 3.450 3.483 -30.494 1.00 78.38 81 LYS A O 1
ATOM 640 N N . LYS A 1 82 ? 4.882 2.305 -29.234 1.00 70.94 82 LYS A N 1
ATOM 641 C CA . LYS A 1 82 ? 6.116 2.750 -29.917 1.00 70.94 82 LYS A CA 1
ATOM 642 C C . LYS A 1 82 ? 6.476 1.938 -31.175 1.00 70.94 82 LYS A C 1
ATOM 644 O O . LYS A 1 82 ? 7.383 2.336 -31.901 1.00 70.94 82 LYS A O 1
ATOM 649 N N . LYS A 1 83 ? 5.782 0.829 -31.471 1.00 61.34 83 LYS A N 1
ATOM 650 C CA . LYS A 1 83 ? 6.037 -0.024 -32.651 1.00 61.34 83 LYS A CA 1
ATOM 651 C C . LYS A 1 83 ? 5.354 0.348 -33.994 1.00 61.34 83 LYS A C 1
ATOM 653 O O . LYS A 1 83 ? 5.776 -0.242 -34.985 1.00 61.34 83 LYS A O 1
ATOM 658 N N . PRO A 1 84 ? 4.393 1.290 -34.142 1.00 54.88 84 PRO A N 1
ATOM 659 C CA . PRO A 1 84 ? 3.743 1.539 -35.434 1.00 54.88 84 PRO A CA 1
ATOM 660 C C . PRO A 1 84 ? 4.325 2.742 -36.214 1.00 54.88 84 PRO A C 1
ATOM 662 O O . PRO A 1 84 ? 3.566 3.551 -36.735 1.00 54.88 84 PRO A O 1
ATOM 665 N N . MET A 1 85 ? 5.656 2.888 -36.313 1.00 57.31 85 MET A N 1
ATOM 666 C CA . MET A 1 85 ? 6.285 3.923 -37.171 1.00 57.31 85 MET A CA 1
ATOM 667 C C . MET A 1 85 ? 7.542 3.456 -37.933 1.00 57.31 85 MET A C 1
ATOM 669 O O . MET A 1 85 ? 8.408 4.256 -38.277 1.00 57.31 85 MET A O 1
ATOM 673 N N . GLN A 1 86 ? 7.646 2.159 -38.226 1.00 54.69 86 GLN A N 1
ATOM 674 C CA . GLN A 1 86 ? 8.600 1.641 -39.215 1.00 54.69 86 GLN A CA 1
ATOM 675 C C . GLN A 1 86 ? 7.863 0.731 -40.204 1.00 54.69 86 GLN A C 1
ATOM 677 O O . GLN A 1 86 ? 7.918 -0.491 -40.086 1.00 54.69 86 GLN A O 1
ATOM 682 N N . GLN A 1 87 ? 7.136 1.343 -41.139 1.00 46.16 87 GLN A N 1
ATOM 683 C CA . GLN A 1 87 ? 6.824 0.787 -42.460 1.00 46.16 87 GLN A CA 1
ATOM 684 C C . GLN A 1 87 ? 6.921 1.911 -43.485 1.00 46.16 87 GLN A C 1
ATOM 686 O O . GLN A 1 87 ? 6.453 3.025 -43.156 1.00 46.16 87 GLN A O 1
#

Secondary structure (DSSP, 8-state):
---HHHHHHHH--HHHHSSHHHHHHHHHHHHHTT--S-GGG---EEEETTEEEEPPHHHHHHHHHHHHHHHHHHHHHHHHHTSTT--

Nearest PDB structures (foldseek):
  2zqm-assembly1_A  TM=3.909E-01  e=2.974E+00  Thermococcus sp. JCM 11816
  1fxk-assembly1_B  TM=3.377E-01  e=2.137E+00  Methanothermobacter thermautotrophicus
  3aei-assembly2_B  TM=3.372E-01  e=2.439E+00  Thermococcus sp. JCM 11816
  2zdi-assembly1_B-2  TM=3.725E-01  e=3.177E+00  Pyrococcus horikoshii
  3aei-assembly1_A  TM=3.039E-01  e=3.394E+00  Thermococcus sp. JCM 11816